Protein AF-W1YW86-F1 (afdb_monomer_lite)

InterPro domains:
  IPR055170 GFO/IDH/MocA-like oxidoreductase domain [PF22725] (20-85)

Sequence (92 aa):
AFKTACLPNFHLLRQALPKVGKLRKVFFNYCQYSSRYQRYLDGENPNTFNPSFSNGSIMDIGFYCLASAVALFGEPKSVQATASLLASGVDG

Organism: NCBI:txid408170

pLDDT: mean 87.99, std 6.44, range [58.56, 96.25]

Foldseek 3Di:
DQCVCVDPVLVVVLVCVVVVPDDDDDDDDDDDDDPCVVVVVVVDDDLQQAVVNVHAPCRPTVVNRVVSCCSRPNDDPDDDDDFDRDPNRGGD

Secondary structure (DSSP, 8-state):
---GGGSHHHHHHHHHGGGG-S------------TTHHHHHTT---GGG-GGGT--HIIIIIHHHHHHHHHHH-S-S------PBPTTSSB-

Structure (mmCIF, N/CA/C/O backbone):
data_AF-W1YW86-F1
#
_entry.id   AF-W1YW86-F1
#
loop_
_atom_site.group_PDB
_atom_site.id
_atom_site.type_symbol
_atom_site.label_atom_id
_atom_site.label_alt_id
_atom_site.label_comp_id
_atom_site.label_asym_id
_atom_site.label_entity_id
_atom_site.label_seq_id
_atom_site.pdbx_PDB_ins_code
_atom_site.Cartn_x
_atom_site.Cartn_y
_atom_site.Cartn_z
_atom_site.occupancy
_atom_site.B_iso_or_equiv
_atom_site.auth_seq_id
_atom_site.auth_comp_id
_atom_site.auth_asym_id
_atom_site.auth_atom_id
_atom_site.pdbx_PDB_model_num
ATOM 1 N N . ALA A 1 1 ? 8.207 -9.851 5.797 1.00 58.56 1 ALA A N 1
ATOM 2 C CA . ALA A 1 1 ? 7.400 -10.320 6.948 1.00 58.56 1 ALA A CA 1
ATOM 3 C C . ALA A 1 1 ? 6.804 -9.112 7.658 1.00 58.56 1 ALA A C 1
ATOM 5 O O . ALA A 1 1 ? 7.557 -8.237 8.073 1.00 58.56 1 ALA A O 1
ATOM 6 N N . PHE A 1 2 ? 5.479 -9.041 7.773 1.00 76.25 2 PHE A N 1
ATOM 7 C CA . PHE A 1 2 ? 4.787 -7.926 8.422 1.00 76.25 2 PHE A CA 1
ATOM 8 C C . PHE A 1 2 ? 4.947 -7.999 9.939 1.00 76.25 2 PHE A C 1
ATOM 10 O O . PHE A 1 2 ? 4.246 -8.739 10.620 1.00 76.25 2 PHE A O 1
ATOM 17 N N . LYS A 1 3 ? 5.920 -7.251 10.464 1.00 83.69 3 LYS A N 1
ATOM 18 C CA . LYS A 1 3 ? 6.198 -7.181 11.906 1.00 83.69 3 LYS A CA 1
ATOM 19 C C . LYS A 1 3 ? 5.434 -6.061 12.606 1.00 83.69 3 LYS A C 1
ATOM 21 O O . LYS A 1 3 ? 5.395 -6.050 13.830 1.00 83.69 3 LYS A O 1
ATOM 26 N N . THR A 1 4 ? 4.831 -5.144 11.846 1.00 82.31 4 THR A N 1
ATOM 27 C CA . THR A 1 4 ? 4.211 -3.917 12.360 1.00 82.31 4 THR A CA 1
ATOM 28 C C . THR A 1 4 ? 3.195 -4.196 13.462 1.00 82.31 4 THR A C 1
ATOM 30 O O . THR A 1 4 ? 3.241 -3.530 14.489 1.00 82.31 4 THR A O 1
ATOM 33 N N . ALA A 1 5 ? 2.357 -5.229 13.319 1.00 80.88 5 ALA A N 1
ATOM 34 C CA . ALA A 1 5 ? 1.366 -5.587 14.338 1.00 80.88 5 ALA A CA 1
ATOM 35 C C . ALA A 1 5 ? 1.963 -6.029 15.690 1.00 80.88 5 ALA A C 1
ATOM 37 O O . ALA A 1 5 ? 1.290 -5.935 16.714 1.00 80.88 5 ALA A O 1
ATOM 38 N N . CYS A 1 6 ? 3.216 -6.489 15.706 1.00 86.38 6 CYS A N 1
ATOM 39 C CA . CYS A 1 6 ? 3.908 -6.951 16.910 1.00 86.38 6 CYS A CA 1
ATOM 40 C C . CYS A 1 6 ? 4.764 -5.857 17.567 1.00 86.38 6 CYS A C 1
ATOM 42 O O . CYS A 1 6 ? 5.396 -6.112 18.591 1.00 86.38 6 CYS A O 1
ATOM 44 N N . LEU A 1 7 ? 4.838 -4.657 16.981 1.00 92.25 7 LEU A N 1
ATOM 45 C CA . LEU A 1 7 ? 5.659 -3.582 17.528 1.00 92.25 7 LEU A CA 1
ATOM 46 C C . LEU A 1 7 ? 4.980 -2.931 18.753 1.00 92.25 7 LEU A C 1
ATOM 48 O O . LEU A 1 7 ? 3.757 -2.749 18.755 1.00 92.25 7 LEU A O 1
ATOM 52 N N . PRO A 1 8 ? 5.743 -2.505 19.781 1.00 92.88 8 PRO A N 1
ATOM 53 C CA . PRO A 1 8 ? 5.175 -1.879 20.979 1.00 92.88 8 PRO A CA 1
ATOM 54 C C . PRO A 1 8 ? 4.334 -0.630 20.682 1.00 92.88 8 PRO A C 1
ATOM 56 O O . PRO A 1 8 ? 3.285 -0.419 21.286 1.00 92.88 8 PRO A O 1
ATOM 59 N N . ASN A 1 9 ? 4.754 0.179 19.706 1.00 92.94 9 ASN A N 1
ATOM 60 C CA . ASN A 1 9 ? 4.017 1.366 19.266 1.00 92.94 9 ASN A CA 1
ATOM 61 C C . ASN A 1 9 ? 2.660 1.017 18.634 1.00 92.94 9 ASN A C 1
ATOM 63 O O . ASN A 1 9 ? 1.687 1.735 18.849 1.00 92.94 9 ASN A O 1
ATOM 67 N N . PHE A 1 10 ? 2.565 -0.095 17.905 1.00 93.31 10 PHE A N 1
ATOM 68 C CA . PHE A 1 10 ? 1.304 -0.570 17.342 1.00 93.31 10 PHE A CA 1
ATOM 69 C C . PHE A 1 10 ? 0.342 -1.022 18.442 1.00 93.31 10 PHE A C 1
ATOM 71 O O . PHE A 1 10 ? -0.852 -0.723 18.396 1.00 93.31 10 PHE A O 1
ATOM 78 N N . HIS A 1 11 ? 0.867 -1.674 19.483 1.00 92.31 11 HIS A N 1
ATOM 79 C CA . HIS A 1 11 ? 0.074 -2.033 20.654 1.00 92.31 11 HIS A CA 1
ATOM 80 C C . HIS A 1 11 ? -0.465 -0.793 21.381 1.00 92.31 11 HIS A C 1
ATOM 82 O O . HIS A 1 11 ? -1.660 -0.724 21.676 1.00 92.31 11 HIS A O 1
ATOM 88 N N . LEU A 1 12 ? 0.389 0.213 21.600 1.00 94.56 12 LEU A N 1
ATOM 89 C CA . LEU A 1 12 ? -0.011 1.495 22.187 1.00 94.56 12 LEU A CA 1
ATOM 90 C C . LEU A 1 12 ? -1.071 2.205 21.342 1.00 94.56 12 LEU A C 1
ATOM 92 O O . LEU A 1 12 ? -2.055 2.702 21.887 1.00 94.56 12 LEU A O 1
ATOM 96 N N . LEU A 1 13 ? -0.914 2.207 20.017 1.00 92.75 13 LEU A N 1
ATOM 97 C CA . LEU A 1 13 ? -1.901 2.772 19.102 1.00 92.75 13 LEU A CA 1
ATOM 98 C C . LEU A 1 13 ? -3.256 2.080 19.270 1.00 92.75 13 LEU A C 1
ATOM 100 O O . LEU A 1 13 ? -4.263 2.758 19.461 1.00 92.75 13 LEU A O 1
ATOM 104 N N . ARG A 1 14 ? -3.285 0.741 19.294 1.00 91.62 14 ARG A N 1
ATOM 105 C CA . ARG A 1 14 ? -4.525 -0.027 19.481 1.00 91.62 14 ARG A CA 1
ATOM 106 C C . ARG A 1 14 ? -5.213 0.295 20.811 1.00 91.62 14 ARG A C 1
ATOM 108 O O . ARG A 1 14 ? -6.433 0.418 20.847 1.00 91.62 14 ARG A O 1
ATOM 115 N N . GLN A 1 15 ? -4.446 0.470 21.886 1.00 93.56 15 GLN A N 1
ATOM 116 C CA . GLN A 1 15 ? -4.973 0.876 23.196 1.00 93.56 15 GLN A CA 1
ATOM 117 C C . GLN A 1 15 ? -5.461 2.333 23.227 1.00 93.56 15 GLN A C 1
ATOM 119 O O . GLN A 1 15 ? -6.355 2.670 24.002 1.00 93.56 15 GLN A O 1
ATOM 124 N N . ALA A 1 16 ? -4.872 3.212 22.415 1.00 93.50 16 ALA A N 1
ATOM 125 C CA . ALA A 1 16 ? -5.237 4.622 22.347 1.00 93.50 16 ALA A CA 1
ATOM 126 C C . ALA A 1 16 ? -6.473 4.884 21.471 1.00 93.50 16 ALA A C 1
ATOM 128 O O . ALA A 1 16 ? -7.150 5.887 21.691 1.00 93.50 16 ALA A O 1
ATOM 129 N N . LEU A 1 17 ? -6.805 3.992 20.527 1.00 92.31 17 LEU A N 1
ATOM 130 C CA . LEU A 1 17 ? -7.935 4.159 19.600 1.00 92.31 17 LEU A CA 1
ATOM 131 C C . LEU A 1 17 ? -9.278 4.516 20.274 1.00 92.31 17 LEU A C 1
ATOM 133 O O . LEU A 1 17 ? -9.941 5.429 19.781 1.00 92.31 17 LEU A O 1
ATOM 137 N N . PRO A 1 18 ? -9.690 3.904 21.405 1.00 91.69 18 PRO A N 1
ATOM 138 C CA . PRO A 1 18 ? -10.944 4.270 22.069 1.00 91.69 18 PRO A CA 1
ATOM 139 C C . PRO A 1 18 ? -10.980 5.716 22.589 1.00 91.69 18 PRO A C 1
ATOM 141 O O . PRO A 1 18 ? -12.058 6.279 22.766 1.00 91.69 18 PRO A O 1
ATOM 144 N N . LYS A 1 19 ? -9.817 6.343 22.814 1.00 94.62 19 LYS A N 1
ATOM 145 C CA . LYS A 1 19 ? -9.714 7.715 23.343 1.00 94.62 19 LYS A CA 1
ATOM 146 C C . LYS A 1 19 ? -10.038 8.784 22.298 1.00 94.62 19 LYS A C 1
ATOM 148 O O . LYS A 1 19 ? -10.318 9.919 22.663 1.00 94.62 19 LYS A O 1
ATOM 153 N N . VAL A 1 20 ? -10.003 8.436 21.011 1.00 90.50 20 VAL A N 1
ATOM 154 C CA . VAL A 1 20 ? -10.210 9.374 19.892 1.00 90.50 20 VAL A CA 1
ATOM 155 C C . VAL A 1 20 ? -11.705 9.584 19.585 1.00 90.50 20 VAL A C 1
ATOM 157 O O . VAL A 1 20 ? -12.068 10.366 18.709 1.00 90.50 20 VAL A O 1
ATOM 160 N N . GLY A 1 21 ? -12.596 8.897 20.311 1.00 91.44 21 GLY A N 1
ATOM 161 C CA . GLY A 1 21 ? -14.040 8.965 20.109 1.00 91.44 21 GLY A CA 1
ATOM 162 C C . GLY A 1 21 ? -14.500 8.188 18.873 1.00 91.44 21 GLY A C 1
ATOM 163 O O . GLY A 1 21 ? -13.954 7.141 18.523 1.00 91.44 21 GLY A O 1
ATOM 164 N N . LYS A 1 22 ? -15.555 8.673 18.209 1.00 93.19 22 LYS A N 1
ATOM 165 C CA . LYS A 1 22 ? -16.171 7.964 17.079 1.00 93.19 22 LYS A CA 1
ATOM 166 C C . LYS A 1 22 ? -15.372 8.158 15.788 1.00 93.19 22 LYS A C 1
ATOM 168 O O . LYS A 1 22 ? -15.523 9.169 15.105 1.00 93.19 22 LYS A O 1
ATOM 173 N N . LEU A 1 23 ? -14.596 7.144 15.414 1.00 91.75 23 LEU A N 1
ATOM 174 C CA . LEU A 1 23 ? -13.881 7.100 14.138 1.00 91.75 23 LEU A CA 1
ATOM 175 C C . LEU A 1 23 ? -14.852 7.100 12.951 1.00 91.75 23 LEU A C 1
ATOM 177 O O . LEU A 1 23 ? -15.824 6.344 12.910 1.00 91.75 23 LEU A O 1
ATOM 181 N N . ARG A 1 24 ? -14.577 7.964 11.972 1.00 93.50 24 ARG A N 1
ATOM 182 C CA . ARG A 1 24 ? -15.340 8.071 10.714 1.00 93.50 24 ARG A CA 1
ATOM 183 C C . ARG A 1 24 ? -14.499 7.767 9.482 1.00 93.50 24 ARG A C 1
ATOM 185 O O . ARG A 1 24 ? -15.035 7.295 8.488 1.00 93.50 24 ARG A O 1
ATOM 192 N N . LYS A 1 25 ? -13.199 8.051 9.552 1.00 93.31 25 LYS A N 1
ATOM 193 C CA . LYS A 1 25 ? -12.239 7.866 8.468 1.00 93.31 25 LYS A CA 1
ATOM 194 C C . LYS A 1 25 ? -10.853 7.647 9.059 1.00 93.31 25 LYS A C 1
ATOM 196 O O . LYS A 1 25 ? -10.511 8.267 10.063 1.00 93.31 25 LYS A O 1
ATOM 201 N N . VAL A 1 26 ? -10.069 6.796 8.410 1.00 92.75 26 VAL A N 1
ATOM 202 C CA . VAL A 1 26 ? -8.648 6.590 8.696 1.00 92.75 26 VAL A CA 1
ATOM 203 C C . VAL A 1 26 ? -7.898 6.684 7.376 1.00 92.75 26 VAL A C 1
ATOM 205 O O . VAL A 1 26 ? -8.437 6.332 6.328 1.00 92.75 26 VAL A O 1
ATOM 208 N N . PHE A 1 27 ? -6.681 7.211 7.422 1.00 94.25 27 PHE A N 1
ATOM 209 C CA . PHE A 1 27 ? -5.825 7.356 6.257 1.00 94.25 27 PHE A CA 1
ATOM 210 C C . PHE A 1 27 ? -4.472 6.718 6.559 1.00 94.25 27 PHE A C 1
ATOM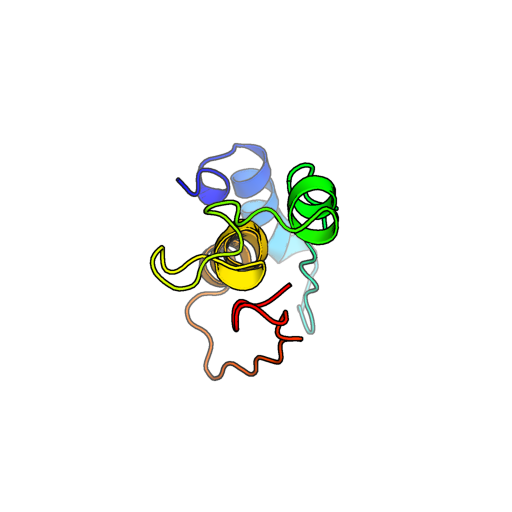 212 O O . PHE A 1 27 ? -3.768 7.158 7.466 1.00 94.25 27 PHE A O 1
ATOM 219 N N . PHE A 1 28 ? -4.136 5.671 5.810 1.00 92.94 28 PHE A N 1
ATOM 220 C CA . PHE A 1 28 ? -2.823 5.040 5.833 1.00 92.94 28 PHE A CA 1
ATOM 221 C C . PHE A 1 28 ? -2.134 5.354 4.518 1.00 92.94 28 PHE A C 1
ATOM 223 O O . PHE A 1 28 ? -2.726 5.172 3.457 1.00 92.94 28 PHE A O 1
ATOM 230 N N . ASN A 1 29 ? -0.895 5.819 4.598 1.00 92.50 29 ASN A N 1
ATOM 231 C CA . ASN A 1 29 ? -0.095 6.119 3.428 1.00 92.50 29 ASN A CA 1
ATOM 232 C C . ASN A 1 29 ? 1.309 5.570 3.638 1.00 92.50 29 ASN A C 1
ATOM 234 O O . ASN A 1 29 ? 1.936 5.861 4.659 1.00 92.50 29 ASN A O 1
ATOM 238 N N . TYR A 1 30 ? 1.789 4.801 2.670 1.00 90.44 30 TYR A N 1
ATOM 239 C CA . TYR A 1 30 ? 3.174 4.384 2.619 1.00 90.44 30 TYR A CA 1
ATOM 240 C C . TYR A 1 30 ? 3.665 4.483 1.179 1.00 90.44 30 TYR A C 1
ATOM 242 O O . TYR A 1 30 ? 3.424 3.597 0.368 1.00 90.44 30 TYR A O 1
ATOM 250 N N . CYS A 1 31 ? 4.343 5.591 0.884 1.00 87.94 31 CYS A N 1
ATOM 251 C CA . CYS A 1 31 ? 4.913 5.877 -0.426 1.00 87.94 31 CYS A CA 1
ATOM 252 C C . CYS A 1 31 ? 6.403 6.162 -0.271 1.00 87.94 31 CYS A C 1
ATOM 254 O O . CYS A 1 31 ? 6.792 7.032 0.512 1.00 87.94 31 CYS A O 1
ATOM 256 N N . GLN A 1 32 ? 7.231 5.444 -1.025 1.00 87.88 32 GLN A N 1
ATOM 257 C CA . GLN A 1 32 ? 8.673 5.659 -1.081 1.00 87.88 32 GLN A CA 1
ATOM 258 C C . GLN A 1 32 ? 9.173 5.461 -2.508 1.00 87.88 32 GLN A C 1
ATOM 260 O O . GLN A 1 32 ? 8.700 4.580 -3.221 1.00 87.88 32 GLN A O 1
ATOM 265 N N . TYR A 1 33 ? 10.153 6.269 -2.910 1.00 88.06 33 TYR A N 1
ATOM 266 C CA . TYR A 1 33 ? 10.837 6.072 -4.181 1.00 88.06 33 TYR A CA 1
ATOM 267 C C . TYR A 1 33 ? 11.771 4.863 -4.074 1.00 88.06 33 TYR A C 1
ATOM 269 O O . TYR A 1 33 ? 12.660 4.825 -3.219 1.00 88.06 33 TYR A O 1
ATOM 277 N N . SER A 1 34 ? 11.568 3.866 -4.933 1.00 88.25 34 SER A N 1
ATOM 278 C CA . SER A 1 34 ? 12.397 2.663 -4.943 1.00 88.25 34 SER A CA 1
ATOM 279 C C . SER A 1 34 ? 13.794 2.978 -5.473 1.00 88.25 34 SER A C 1
ATOM 281 O O . SER A 1 34 ? 13.949 3.472 -6.587 1.00 88.25 34 SER A O 1
ATOM 283 N N . SER A 1 35 ? 14.835 2.595 -4.731 1.00 88.62 35 SER A N 1
ATOM 284 C CA . SER A 1 35 ? 16.228 2.689 -5.200 1.00 88.62 35 SER A CA 1
ATOM 285 C C . SER A 1 35 ? 16.496 1.869 -6.468 1.00 88.62 35 SER A C 1
ATOM 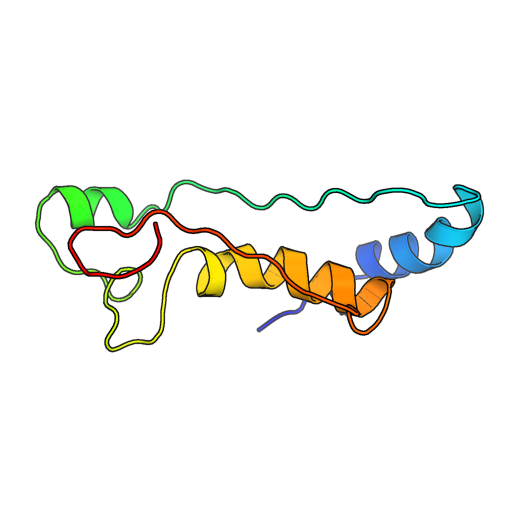287 O O . SER A 1 35 ? 17.478 2.101 -7.167 1.00 88.62 35 SER A O 1
ATOM 289 N N . ARG A 1 36 ? 15.617 0.910 -6.784 1.00 87.50 36 ARG A N 1
ATOM 290 C CA . ARG A 1 36 ? 15.687 0.073 -7.987 1.00 87.50 36 ARG A CA 1
ATOM 291 C C . ARG A 1 36 ? 14.986 0.706 -9.187 1.00 87.50 36 ARG A C 1
ATOM 293 O O . ARG A 1 36 ? 15.128 0.189 -10.288 1.00 87.50 36 ARG A O 1
ATOM 300 N N . TYR A 1 37 ? 14.226 1.785 -8.987 1.00 87.25 37 TYR A N 1
ATOM 301 C CA . TYR A 1 37 ? 13.464 2.418 -10.061 1.00 87.25 37 TYR A CA 1
ATOM 302 C C . TYR A 1 37 ? 14.377 3.062 -11.104 1.00 87.25 37 TYR A C 1
ATOM 304 O O . TYR A 1 37 ? 14.109 2.935 -12.291 1.00 87.25 37 TYR A O 1
ATOM 312 N N . GLN A 1 38 ? 15.508 3.644 -10.690 1.00 90.19 38 GLN A N 1
ATOM 313 C CA . GLN A 1 38 ? 16.479 4.187 -11.643 1.00 90.19 38 GLN A CA 1
ATOM 314 C C . GLN A 1 38 ? 16.988 3.107 -12.608 1.00 90.19 38 GLN A C 1
ATOM 316 O O . GLN A 1 38 ? 16.923 3.290 -13.813 1.00 90.19 38 GLN A O 1
ATOM 321 N N . ARG A 1 39 ? 17.357 1.930 -12.090 1.00 88.31 39 ARG A N 1
ATOM 322 C CA . ARG A 1 39 ? 17.788 0.790 -12.919 1.00 88.31 39 ARG A CA 1
ATOM 323 C C . ARG A 1 39 ? 16.707 0.336 -13.903 1.00 88.31 39 ARG A C 1
ATOM 325 O O . ARG A 1 39 ? 17.020 -0.047 -15.021 1.00 88.31 39 ARG A O 1
ATOM 332 N N . TYR A 1 40 ? 15.439 0.385 -13.492 1.00 87.56 40 TYR A N 1
ATOM 333 C CA . TYR A 1 40 ? 14.315 0.114 -14.390 1.00 87.56 40 TYR A CA 1
ATOM 334 C C . TYR A 1 40 ? 14.217 1.154 -15.520 1.00 87.56 40 TYR A C 1
ATOM 336 O O . TYR A 1 40 ? 14.036 0.781 -16.676 1.00 87.56 40 TYR A O 1
ATOM 344 N N . LEU A 1 41 ? 14.388 2.447 -15.213 1.00 87.25 41 LEU A N 1
ATOM 345 C CA . LEU A 1 41 ? 14.427 3.511 -16.228 1.00 87.25 41 LEU A CA 1
ATOM 346 C C . LEU A 1 41 ? 15.621 3.370 -17.180 1.00 87.25 41 LEU A C 1
ATOM 348 O O . LEU A 1 41 ? 15.492 3.677 -18.363 1.00 87.25 41 LEU A O 1
ATOM 352 N N . ASP A 1 42 ? 16.745 2.856 -16.682 1.00 92.25 42 ASP A N 1
ATOM 353 C CA . ASP A 1 42 ? 17.947 2.573 -17.473 1.00 92.25 42 ASP A CA 1
ATOM 354 C C . ASP A 1 42 ? 17.783 1.326 -18.379 1.00 92.25 42 ASP A C 1
ATOM 356 O O . ASP A 1 42 ? 18.697 0.962 -19.119 1.00 92.25 42 ASP A O 1
ATOM 360 N N . GLY A 1 43 ? 16.610 0.676 -18.355 1.00 87.31 43 GLY A N 1
ATOM 361 C CA . GLY A 1 43 ? 16.253 -0.459 -19.210 1.00 87.31 43 GLY A CA 1
ATOM 362 C C . GLY A 1 43 ? 16.538 -1.834 -18.604 1.00 87.31 43 GLY A C 1
ATOM 363 O O . GLY A 1 43 ? 16.331 -2.852 -19.267 1.00 87.31 43 GLY A O 1
ATOM 364 N N . GLU A 1 44 ? 16.995 -1.901 -17.351 1.00 87.44 44 GLU A N 1
ATOM 365 C CA . GLU A 1 44 ? 17.107 -3.173 -16.640 1.00 87.44 44 GLU A CA 1
ATOM 366 C C . GLU A 1 44 ? 15.726 -3.692 -16.201 1.00 87.44 44 GLU A C 1
ATOM 368 O O . GLU A 1 44 ? 14.741 -2.959 -16.134 1.00 87.44 44 GLU A O 1
ATOM 373 N N . ASN A 1 45 ? 15.654 -4.972 -15.821 1.00 80.56 45 ASN A N 1
ATOM 374 C CA . ASN A 1 45 ? 14.434 -5.587 -15.293 1.00 80.56 45 ASN A CA 1
ATOM 375 C C . ASN A 1 45 ? 14.637 -6.068 -13.843 1.00 80.56 45 ASN A C 1
ATOM 377 O O . ASN A 1 45 ? 14.881 -7.258 -13.615 1.00 80.56 45 ASN A O 1
ATOM 381 N N . PRO A 1 46 ? 14.590 -5.167 -12.839 1.00 82.12 46 PRO A N 1
ATOM 382 C CA . PRO A 1 46 ? 14.710 -5.562 -11.441 1.00 82.12 46 PRO A CA 1
ATOM 383 C C . PRO A 1 46 ? 13.539 -6.462 -11.041 1.00 82.12 46 PRO A C 1
ATOM 385 O O . PRO A 1 46 ? 12.395 -6.171 -11.378 1.00 82.12 46 PRO A O 1
ATOM 388 N N . ASN A 1 47 ? 13.788 -7.479 -10.210 1.00 81.44 47 ASN A N 1
ATOM 389 C CA . ASN A 1 47 ? 12.742 -8.400 -9.734 1.00 81.44 47 ASN A CA 1
ATOM 390 C C . ASN A 1 47 ? 11.518 -7.689 -9.120 1.00 81.44 47 ASN A C 1
ATOM 392 O O . ASN A 1 47 ? 10.415 -8.218 -9.177 1.00 81.44 47 ASN A O 1
ATOM 396 N N . THR A 1 48 ? 11.702 -6.497 -8.537 1.00 75.19 48 THR A N 1
ATOM 397 C CA . THR A 1 48 ? 10.616 -5.695 -7.944 1.00 75.19 48 THR A CA 1
ATOM 398 C C . THR A 1 48 ? 9.590 -5.200 -8.969 1.00 75.19 48 THR A C 1
ATOM 400 O O . THR A 1 48 ? 8.441 -5.001 -8.602 1.00 75.19 48 THR A O 1
ATOM 403 N N . PHE A 1 49 ? 9.973 -5.055 -10.239 1.00 77.94 49 PHE A N 1
ATOM 404 C CA . PHE A 1 49 ? 9.093 -4.591 -11.321 1.00 77.94 49 PHE A CA 1
ATOM 405 C C . PHE A 1 49 ? 8.806 -5.682 -12.355 1.00 77.94 49 PHE A C 1
ATOM 407 O O . PHE A 1 49 ? 8.337 -5.386 -13.454 1.00 77.94 49 PHE A O 1
ATOM 414 N N . ASN A 1 50 ? 9.089 -6.941 -12.016 1.00 76.31 50 ASN A N 1
ATOM 415 C CA . ASN A 1 50 ? 8.895 -8.078 -12.900 1.00 76.31 50 ASN A CA 1
ATOM 416 C C . ASN A 1 50 ? 7.663 -8.893 -12.453 1.00 76.31 50 ASN A C 1
ATOM 418 O O . ASN A 1 50 ? 7.667 -9.438 -11.343 1.00 76.31 50 ASN A O 1
ATOM 422 N N . PRO A 1 51 ? 6.626 -9.022 -13.304 1.00 76.56 51 PRO A N 1
ATOM 423 C CA . PRO A 1 51 ? 5.363 -9.659 -12.928 1.00 76.56 51 PRO A CA 1
ATOM 424 C C . PRO A 1 51 ? 5.518 -11.153 -12.628 1.00 76.56 51 PRO A C 1
ATOM 426 O O . PRO A 1 51 ? 4.753 -11.701 -11.839 1.00 76.56 51 PRO A O 1
ATOM 429 N N . SER A 1 52 ? 6.548 -11.808 -13.175 1.00 78.81 52 SER A N 1
ATOM 430 C CA . SER A 1 52 ? 6.844 -13.221 -12.910 1.00 78.81 52 SER A CA 1
ATOM 431 C C . SER A 1 52 ? 7.179 -13.507 -11.443 1.00 78.81 52 SER A C 1
ATOM 433 O O . SER A 1 52 ? 7.112 -14.657 -11.017 1.00 78.81 52 SER A O 1
ATOM 435 N N . PHE A 1 53 ? 7.536 -12.481 -10.662 1.00 78.75 53 PHE A N 1
ATOM 436 C CA . PHE A 1 53 ? 7.800 -12.594 -9.224 1.00 78.75 53 PHE A CA 1
ATOM 437 C C . PHE A 1 53 ? 6.626 -12.119 -8.354 1.00 78.75 53 PHE A C 1
ATOM 439 O O . PHE A 1 53 ? 6.803 -11.969 -7.144 1.00 78.75 53 PHE A O 1
ATOM 446 N N . SER A 1 54 ? 5.447 -11.879 -8.946 1.00 75.00 54 SER A N 1
ATOM 447 C CA . SER A 1 54 ? 4.228 -11.429 -8.252 1.00 75.00 54 SER A CA 1
ATOM 448 C C . SER A 1 54 ? 4.462 -10.212 -7.349 1.00 75.00 54 SER A C 1
ATOM 450 O O . SER A 1 54 ? 3.941 -10.135 -6.234 1.00 75.00 54 SER A O 1
ATOM 452 N N . ASN A 1 55 ? 5.307 -9.291 -7.815 1.00 78.00 55 ASN A N 1
ATOM 453 C CA . ASN A 1 55 ? 5.696 -8.084 -7.096 1.00 78.00 55 ASN A CA 1
ATOM 454 C C . ASN A 1 55 ? 5.000 -6.844 -7.683 1.00 78.00 55 ASN A C 1
ATOM 456 O O . ASN A 1 55 ? 4.307 -6.954 -8.691 1.00 78.00 55 ASN A O 1
ATOM 460 N N . GLY A 1 56 ? 5.184 -5.695 -7.036 1.00 82.56 56 GLY A N 1
ATOM 461 C CA . GLY A 1 56 ? 4.567 -4.415 -7.378 1.00 82.56 56 GLY A CA 1
ATOM 462 C C . GLY A 1 56 ? 4.473 -3.492 -6.169 1.00 82.56 56 GLY A C 1
ATOM 463 O O . GLY A 1 56 ? 4.672 -3.936 -5.034 1.00 82.56 56 GLY A O 1
ATOM 464 N N . SER A 1 57 ? 4.200 -2.206 -6.382 1.00 85.25 57 SER A N 1
ATOM 465 C CA . SER A 1 57 ? 4.125 -1.212 -5.302 1.00 85.25 57 SER A CA 1
ATOM 466 C C . SER A 1 57 ? 3.071 -1.573 -4.238 1.00 85.25 57 SER A C 1
ATOM 468 O O . SER A 1 57 ? 3.329 -1.477 -3.034 1.00 85.25 57 SER A O 1
ATOM 470 N N . ILE A 1 58 ? 1.920 -2.101 -4.649 1.00 86.06 58 ILE A N 1
ATOM 471 C CA . ILE A 1 58 ? 0.849 -2.616 -3.791 1.00 86.06 58 ILE A CA 1
ATOM 472 C C . ILE A 1 58 ? 1.334 -3.808 -2.966 1.00 86.06 58 ILE A C 1
ATOM 474 O O . ILE A 1 58 ? 1.071 -3.860 -1.764 1.00 86.06 58 ILE A O 1
ATOM 478 N N . MET A 1 59 ? 2.040 -4.757 -3.580 1.00 86.12 59 MET A N 1
ATOM 479 C CA . MET A 1 59 ? 2.491 -5.972 -2.894 1.00 86.12 59 MET A CA 1
ATOM 480 C C . MET A 1 59 ? 3.666 -5.709 -1.947 1.00 86.12 59 MET A C 1
ATOM 482 O O . MET A 1 59 ? 3.710 -6.293 -0.863 1.00 86.12 59 MET A O 1
ATOM 486 N N . ASP A 1 60 ? 4.593 -4.825 -2.325 1.00 87.06 60 ASP A N 1
ATOM 487 C CA . ASP A 1 60 ? 5.793 -4.523 -1.541 1.00 87.06 60 ASP A CA 1
ATOM 488 C C . ASP A 1 60 ? 5.477 -3.578 -0.375 1.00 87.06 60 ASP A C 1
ATOM 490 O O . ASP A 1 60 ? 5.678 -3.929 0.788 1.00 87.06 60 ASP A O 1
ATOM 494 N N . ILE A 1 61 ? 4.923 -2.394 -0.661 1.00 88.44 61 ILE A N 1
ATOM 495 C CA . ILE A 1 61 ? 4.718 -1.341 0.348 1.00 88.44 61 ILE A CA 1
ATOM 496 C C . ILE A 1 61 ? 3.239 -1.105 0.680 1.00 88.44 61 ILE A C 1
ATOM 498 O O . ILE A 1 61 ? 2.905 -0.862 1.844 1.00 88.44 61 ILE A O 1
ATOM 502 N N . GLY A 1 62 ? 2.330 -1.264 -0.287 1.00 87.75 62 GLY A N 1
ATOM 503 C CA . GLY A 1 62 ? 0.886 -1.098 -0.073 1.00 87.75 62 GLY A CA 1
ATOM 504 C C . GLY A 1 62 ? 0.299 -2.111 0.916 1.00 87.75 62 GLY A C 1
ATOM 505 O O . GLY A 1 62 ? -0.596 -1.778 1.703 1.00 87.75 62 GLY A O 1
ATOM 506 N N . PHE A 1 63 ? 0.867 -3.319 0.964 1.00 90.75 63 PHE A N 1
ATOM 507 C CA . PHE A 1 63 ? 0.483 -4.376 1.892 1.00 90.75 63 PHE A CA 1
ATOM 508 C C . PHE A 1 63 ? 0.501 -3.898 3.349 1.00 90.75 63 PHE A C 1
ATOM 510 O O . PHE A 1 63 ? -0.396 -4.238 4.118 1.00 90.75 63 PHE A O 1
ATOM 517 N N . TYR A 1 64 ? 1.473 -3.070 3.748 1.00 91.7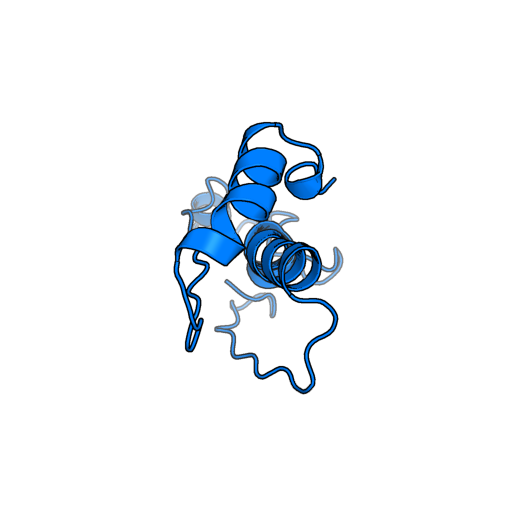5 64 TYR A N 1
ATOM 518 C CA . TYR A 1 64 ? 1.576 -2.590 5.129 1.00 91.75 64 TYR A CA 1
ATOM 519 C C . TYR A 1 64 ? 0.386 -1.724 5.540 1.00 91.75 64 TYR A C 1
ATOM 521 O O . TYR A 1 64 ? -0.064 -1.814 6.686 1.00 91.75 64 TYR A O 1
ATOM 529 N N . CYS A 1 65 ? -0.137 -0.905 4.626 1.00 92.69 65 CYS A N 1
ATOM 530 C CA . CYS A 1 65 ? -1.316 -0.084 4.879 1.00 92.69 65 CYS A CA 1
ATOM 531 C C . CYS A 1 65 ? -2.552 -0.964 5.070 1.00 92.69 65 CYS A C 1
ATOM 533 O O . CYS A 1 65 ? -3.261 -0.817 6.068 1.00 92.69 65 CYS A O 1
ATOM 535 N N . LEU A 1 66 ? -2.770 -1.916 4.158 1.00 92.25 66 LEU A N 1
ATOM 536 C CA . LEU A 1 66 ? -3.913 -2.824 4.223 1.00 92.25 66 LEU A CA 1
ATOM 537 C C . LEU A 1 66 ? -3.844 -3.718 5.467 1.00 92.25 66 LEU A C 1
ATOM 539 O O . LEU A 1 66 ? -4.806 -3.791 6.228 1.00 92.25 66 LEU A O 1
ATOM 543 N N . ALA A 1 67 ? -2.692 -4.334 5.730 1.00 92.94 67 ALA A N 1
ATOM 544 C CA . ALA A 1 67 ? -2.489 -5.198 6.886 1.00 92.94 67 ALA A CA 1
ATOM 545 C C . ALA A 1 67 ? -2.656 -4.442 8.212 1.00 92.94 67 ALA A C 1
ATOM 547 O O . ALA A 1 67 ? -3.248 -4.973 9.150 1.00 92.94 67 ALA A O 1
ATOM 548 N N . SER A 1 68 ? -2.201 -3.186 8.292 1.00 93.69 68 SER A N 1
ATOM 549 C CA . SER A 1 68 ? -2.420 -2.346 9.478 1.00 93.69 68 SER A CA 1
ATOM 550 C C . SER A 1 68 ? -3.899 -2.013 9.669 1.00 93.69 68 SER A C 1
ATOM 552 O O . SER A 1 68 ? -4.394 -2.087 10.791 1.00 93.69 68 SER A O 1
ATOM 554 N N . ALA A 1 69 ? -4.622 -1.699 8.590 1.00 94.06 69 ALA A N 1
ATOM 555 C CA . ALA A 1 69 ? -6.059 -1.452 8.653 1.00 94.06 69 ALA A CA 1
ATOM 556 C C . ALA A 1 69 ? -6.819 -2.694 9.144 1.00 94.06 69 ALA A C 1
ATOM 558 O O . ALA A 1 69 ? -7.614 -2.594 10.076 1.00 94.06 69 ALA A O 1
ATOM 559 N N . VAL A 1 70 ? -6.515 -3.867 8.582 1.00 94.44 70 VAL A N 1
ATOM 560 C CA . VAL A 1 70 ? -7.138 -5.142 8.970 1.00 94.44 70 VAL A CA 1
ATOM 561 C C . VAL A 1 70 ? -6.819 -5.493 10.423 1.00 94.44 70 VAL A C 1
ATOM 563 O O . VAL A 1 70 ? -7.706 -5.871 11.183 1.00 94.44 70 VAL A O 1
ATOM 566 N N . ALA A 1 71 ? -5.571 -5.308 10.855 1.00 93.44 71 ALA A N 1
ATOM 567 C CA . ALA A 1 71 ? -5.164 -5.592 12.229 1.00 93.44 71 ALA A CA 1
ATOM 568 C C . ALA A 1 71 ? -5.812 -4.655 13.271 1.00 93.44 71 ALA A C 1
ATOM 570 O O . ALA A 1 71 ? -5.953 -5.045 14.431 1.00 93.44 71 ALA A O 1
ATOM 571 N N . LEU A 1 72 ? -6.194 -3.431 12.886 1.00 93.31 72 LEU A N 1
ATOM 572 C CA . LEU A 1 72 ? -6.838 -2.462 13.781 1.00 93.31 72 LEU A CA 1
ATOM 573 C C . LEU A 1 72 ? -8.367 -2.526 13.749 1.00 93.31 72 LEU A C 1
ATOM 575 O O . LEU A 1 72 ? -8.996 -2.298 14.781 1.00 93.31 72 LEU A O 1
ATOM 579 N N . PHE A 1 73 ? -8.960 -2.809 12.587 1.00 93.19 73 PHE A N 1
ATOM 580 C CA . PHE A 1 73 ? -10.400 -2.650 12.352 1.00 93.19 73 PHE A CA 1
ATOM 581 C C . PHE A 1 73 ? -11.114 -3.932 11.909 1.00 93.19 73 PHE A C 1
ATOM 583 O O . PHE A 1 73 ? -12.341 -3.936 11.832 1.00 93.19 73 PHE A O 1
ATOM 590 N N . GLY A 1 74 ? -10.379 -5.018 11.665 1.00 93.56 74 GLY A N 1
ATOM 591 C CA . GLY A 1 74 ? -10.922 -6.280 11.171 1.00 93.56 74 GLY A CA 1
ATOM 592 C C . GLY A 1 74 ? -11.091 -6.317 9.651 1.00 93.56 74 GLY A C 1
ATOM 593 O O . GLY A 1 74 ? -10.561 -5.482 8.917 1.00 93.56 74 GLY A O 1
ATOM 594 N N . GLU A 1 75 ? -11.813 -7.329 9.177 1.00 94.81 75 GLU A N 1
ATOM 595 C CA . GLU A 1 75 ? -12.019 -7.582 7.751 1.00 94.81 75 GLU A CA 1
ATOM 596 C C . GLU A 1 75 ? -12.851 -6.468 7.077 1.00 94.81 75 GLU A C 1
ATOM 598 O O . GLU A 1 75 ? -13.901 -6.071 7.601 1.00 94.81 75 GLU A O 1
ATOM 603 N N . PRO A 1 76 ? -12.414 -5.939 5.918 1.00 94.44 76 PRO A N 1
ATOM 604 C CA . PRO A 1 76 ? -13.173 -4.932 5.191 1.00 94.44 76 PRO A CA 1
ATOM 605 C C . PRO A 1 76 ? -14.416 -5.542 4.532 1.00 94.44 76 PRO A C 1
ATOM 607 O O . PRO A 1 76 ? -14.377 -6.639 3.991 1.00 94.44 76 PRO A O 1
ATOM 610 N N . LYS A 1 77 ? -15.515 -4.780 4.477 1.00 96.25 77 LYS A N 1
ATOM 611 C CA . LYS A 1 77 ? -16.735 -5.189 3.749 1.00 96.25 77 LYS A CA 1
ATOM 612 C C . LYS A 1 77 ? -16.586 -5.132 2.226 1.00 96.25 77 LYS A C 1
ATOM 614 O O . LYS A 1 77 ? -17.308 -5.810 1.507 1.00 96.25 77 LYS A O 1
ATOM 619 N N . SER A 1 78 ? -15.7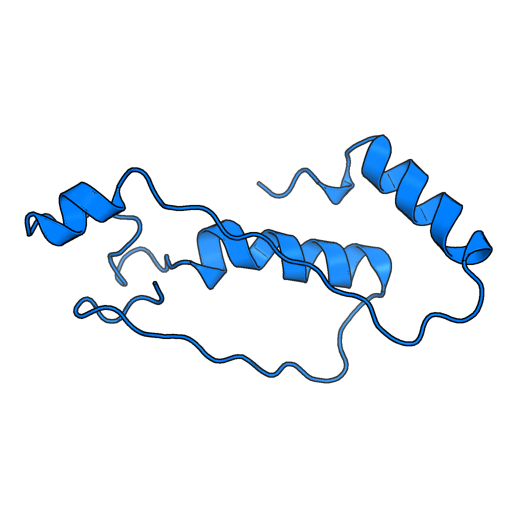11 -4.259 1.737 1.00 95.62 78 SER A N 1
ATOM 620 C CA . SER A 1 78 ? -15.455 -4.042 0.315 1.00 95.62 78 SER A CA 1
ATOM 621 C C . SER A 1 78 ? -14.087 -3.399 0.137 1.00 95.62 78 SER A C 1
ATOM 623 O O . SER A 1 78 ? -13.681 -2.589 0.974 1.00 95.62 78 SER A O 1
ATOM 625 N N . VAL A 1 79 ? -13.420 -3.695 -0.975 1.00 92.56 79 VAL A N 1
ATOM 626 C CA . VAL A 1 79 ? -12.134 -3.097 -1.345 1.00 92.56 79 VAL A CA 1
ATOM 627 C C . VAL A 1 79 ? -12.253 -2.506 -2.744 1.00 92.56 79 VAL A C 1
ATOM 629 O O . VAL A 1 79 ? -12.822 -3.123 -3.639 1.00 92.56 79 VAL A O 1
ATOM 632 N N . GLN A 1 80 ? -11.721 -1.300 -2.920 1.00 93.75 80 GLN A N 1
ATOM 633 C CA . GLN A 1 80 ? -11.542 -0.662 -4.219 1.00 93.75 80 GLN A CA 1
ATOM 634 C C . GLN A 1 80 ? -10.058 -0.342 -4.368 1.00 93.75 80 GLN A C 1
ATOM 636 O O . GLN A 1 80 ? -9.454 0.194 -3.439 1.00 93.75 80 GLN A O 1
ATOM 641 N N . ALA A 1 81 ? -9.478 -0.695 -5.511 1.00 89.75 81 ALA A N 1
ATOM 642 C CA . ALA A 1 81 ? -8.066 -0.490 -5.794 1.00 89.75 81 ALA A CA 1
ATOM 643 C C . ALA A 1 81 ? -7.886 -0.012 -7.235 1.00 89.75 81 ALA A C 1
ATOM 645 O O . ALA A 1 81 ? -8.568 -0.476 -8.147 1.00 89.75 81 ALA A O 1
ATOM 646 N N . THR A 1 82 ? -6.953 0.914 -7.419 1.00 90.38 82 THR A N 1
ATOM 647 C CA . THR A 1 82 ? -6.538 1.448 -8.717 1.00 90.38 82 THR A CA 1
ATOM 648 C C . THR A 1 82 ? -5.023 1.543 -8.719 1.00 90.38 82 THR A C 1
ATOM 650 O O . THR A 1 82 ? -4.451 1.979 -7.720 1.00 90.38 82 THR A O 1
ATOM 653 N N . ALA A 1 83 ? -4.389 1.167 -9.825 1.00 88.88 83 ALA A N 1
ATOM 654 C CA . ALA A 1 83 ? -2.941 1.197 -9.968 1.00 88.88 83 ALA A CA 1
ATOM 655 C C . ALA A 1 83 ? -2.542 1.771 -11.327 1.00 88.88 83 ALA A C 1
ATOM 657 O O . ALA A 1 83 ? -3.251 1.587 -12.319 1.00 88.88 83 ALA A O 1
ATOM 658 N N . SER A 1 84 ? -1.388 2.430 -11.359 1.00 89.06 84 SER A N 1
ATOM 659 C CA . SER A 1 84 ? -0.709 2.789 -12.599 1.00 89.06 84 SER A CA 1
ATOM 660 C C . SER A 1 84 ? 0.263 1.672 -12.943 1.00 89.06 84 SER A C 1
ATOM 662 O O . SER A 1 84 ? 1.166 1.375 -12.163 1.00 89.06 84 SER A O 1
ATOM 664 N N . LEU A 1 85 ? 0.067 1.040 -14.096 1.00 88.75 85 LEU A N 1
ATOM 665 C CA . LEU A 1 85 ? 0.947 -0.033 -14.542 1.00 88.75 85 LEU A CA 1
ATOM 666 C C . LEU A 1 85 ? 2.162 0.547 -15.264 1.00 88.75 85 LEU A C 1
ATOM 668 O O . LEU A 1 85 ? 2.039 1.432 -16.114 1.00 88.75 85 LEU A O 1
ATOM 672 N N . LEU A 1 86 ? 3.333 0.018 -14.933 1.00 86.38 86 LEU A N 1
ATOM 673 C CA . LEU A 1 86 ? 4.555 0.217 -15.695 1.00 86.38 86 LEU A CA 1
ATOM 674 C C . LEU A 1 86 ? 4.482 -0.559 -17.017 1.00 86.38 86 LEU A C 1
ATOM 676 O O . LEU A 1 86 ? 3.646 -1.445 -17.196 1.00 86.38 86 LEU A O 1
ATOM 680 N N . ALA A 1 87 ? 5.404 -0.275 -17.939 1.00 83.31 87 ALA A N 1
ATOM 681 C CA . ALA A 1 87 ? 5.497 -0.999 -19.210 1.00 83.31 87 ALA A CA 1
ATOM 682 C C . ALA A 1 87 ? 5.718 -2.513 -19.022 1.00 83.31 87 ALA A C 1
ATOM 684 O O . ALA A 1 87 ? 5.315 -3.302 -19.873 1.00 83.31 87 ALA A O 1
ATOM 685 N N . SER A 1 88 ? 6.306 -2.928 -17.894 1.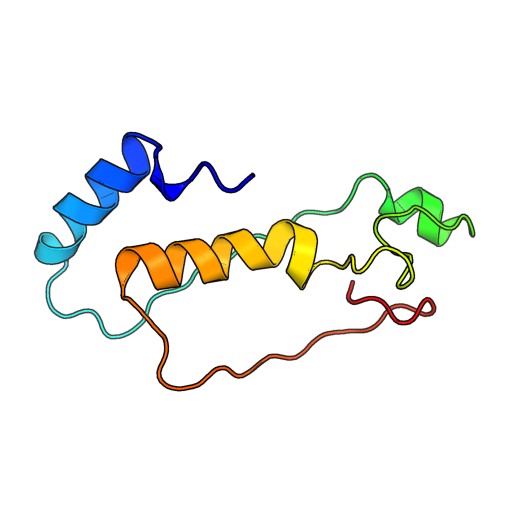00 79.38 88 SER A N 1
ATOM 686 C CA . SER A 1 88 ? 6.441 -4.339 -17.519 1.00 79.38 88 SER A CA 1
ATOM 687 C C . SER A 1 88 ? 5.123 -5.020 -17.121 1.00 79.38 88 SER A C 1
ATOM 689 O O . SER A 1 88 ? 5.105 -6.237 -16.953 1.00 79.38 88 SER A O 1
ATOM 691 N N . GLY A 1 89 ? 4.030 -4.267 -16.953 1.00 81.00 89 GLY A N 1
ATOM 692 C CA . GLY A 1 89 ? 2.725 -4.766 -16.505 1.00 81.00 89 GLY A CA 1
ATOM 693 C C . GLY A 1 89 ? 2.563 -4.863 -14.983 1.00 81.00 89 GLY A C 1
ATOM 694 O O . GLY A 1 89 ? 1.490 -5.234 -14.518 1.00 81.00 89 GLY A O 1
ATOM 695 N N . VAL A 1 90 ? 3.600 -4.519 -14.213 1.00 84.31 90 VAL A N 1
ATOM 696 C CA . VAL A 1 90 ? 3.565 -4.422 -12.743 1.00 84.31 90 VAL A CA 1
ATOM 697 C C . VAL A 1 90 ? 3.110 -3.029 -12.311 1.00 84.31 90 VAL A C 1
ATOM 699 O O . VAL A 1 90 ? 3.385 -2.047 -12.999 1.00 84.31 90 VAL A O 1
ATOM 702 N N . ASP A 1 91 ? 2.426 -2.925 -11.175 1.00 83.31 91 ASP A N 1
ATOM 703 C CA . ASP A 1 91 ? 2.061 -1.649 -10.565 1.00 83.31 91 A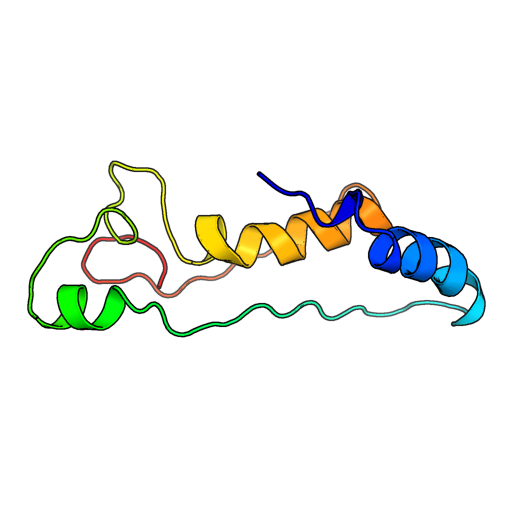SP A CA 1
ATOM 704 C C . ASP A 1 91 ? 3.282 -0.892 -10.008 1.00 83.31 91 ASP A C 1
ATOM 706 O O . ASP A 1 91 ? 4.122 -1.453 -9.296 1.00 83.31 91 ASP A O 1
ATOM 710 N N . GLY A 1 92 ? 3.376 0.389 -10.382 1.00 74.00 92 GLY A N 1
ATOM 711 C CA . GLY A 1 92 ? 4.460 1.315 -10.027 1.00 74.00 92 GLY A CA 1
ATOM 712 C C . GLY A 1 92 ? 4.140 2.258 -8.878 1.00 74.00 92 GLY A C 1
ATOM 713 O O . GLY A 1 92 ? 2.956 2.355 -8.479 1.00 74.00 92 GLY A O 1
#

Radius of gyration: 16.37 Å; chains: 1; bounding box: 35×23×43 Å